Protein AF-A0A016TB30-F1 (afdb_monomer)

InterPro domains:
  IPR035940 CAP superfamily [G3DSA:3.40.33.10] (1-67)
  IPR035940 CAP superfamily [G3DSA:3.40.33.10] (73-128)
  IPR035940 CAP superfamily [SSF55797] (54-127)

Sequence (159 aa):
MVNAKVTGFACTYNKCASAGRIVCLYDQKLDTANNKQLYVSGTTDADKCGGCTPLQCEHYLCQPDYKLSTKTYPESLCTTQDKDEMTYDMQIATQNMVNYYRRLVASGWAKDKSDYAPAATKMAPVVMRKVSHRRPDYKGPALFSRHMTVTLSERNRKQ

Secondary structure (DSSP, 8-state):
---TT---EEEEEE--SSS-EEEEEESS----STT--SS---SSHHHHHHT-TTSEEETTEEEPPP---GGGSPPPS--SS---S--HHHHHHHHHHHHHHHHHHHTT-SB-SSSBPPPPS--PPP-----------------S---------------

Solvent-accessible surface area (backbone atoms only — not comparable to full-atom values): 10783 Å² total; per-residue (Å²): 143,69,49,67,82,49,87,47,71,53,71,52,71,45,66,80,63,102,56,72,47,75,52,73,50,59,72,48,82,82,64,79,68,83,82,52,78,47,59,87,89,50,93,47,74,64,51,48,39,63,81,23,78,93,39,54,58,56,96,68,38,62,50,71,82,91,65,87,66,72,82,75,51,68,70,36,91,60,86,53,97,76,58,84,85,55,52,32,66,56,53,51,51,50,46,52,52,55,39,50,54,49,50,35,32,31,70,27,74,30,78,50,99,88,49,58,36,71,59,45,96,77,73,80,77,74,71,98,68,93,72,80,89,76,70,79,83,79,88,68,82,94,68,98,70,92,77,85,80,80,86,73,80,77,85,83,81,77,128

Radius of gyration: 26.12 Å; Cα contacts (8 Å, |Δi|>4): 135; chains: 1; bounding box: 65×56×66 Å

Organism: NCBI:txid53326

pLDDT: mean 73.05, std 19.97, range [26.47, 94.5]

Mean predicted aligned error: 16.14 Å

Structure (mmCIF, N/CA/C/O backbone):
data_AF-A0A016TB30-F1
#
_entry.id   AF-A0A016TB30-F1
#
loop_
_atom_site.group_PDB
_atom_site.id
_atom_site.type_symbol
_atom_site.label_atom_id
_atom_site.label_alt_id
_atom_site.label_comp_id
_atom_site.label_asym_id
_atom_site.label_entity_id
_atom_site.label_seq_id
_atom_site.pdbx_PDB_ins_code
_atom_site.Cartn_x
_atom_site.Cartn_y
_atom_site.Cartn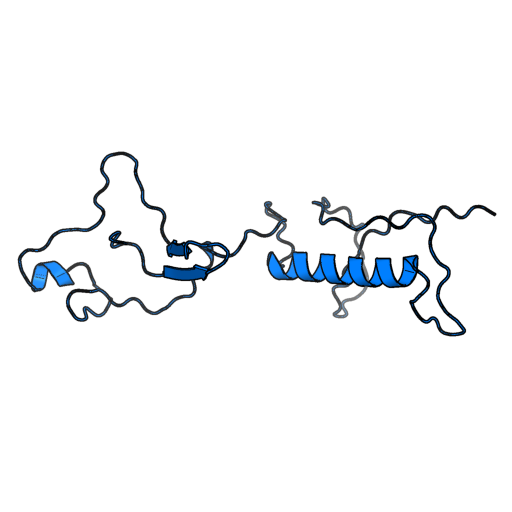_z
_atom_site.occupancy
_atom_site.B_iso_or_equiv
_atom_site.auth_seq_id
_atom_site.auth_comp_id
_atom_site.auth_asym_id
_atom_site.auth_atom_id
_atom_site.pdbx_PDB_model_num
ATOM 1 N N . MET A 1 1 ? -9.215 -6.948 13.280 1.00 68.38 1 MET A N 1
ATOM 2 C CA . MET A 1 1 ? -10.674 -6.745 13.148 1.00 68.38 1 MET A CA 1
ATOM 3 C C . MET A 1 1 ? -11.346 -6.170 14.397 1.00 68.38 1 MET A C 1
ATOM 5 O O . MET A 1 1 ? -12.315 -5.461 14.211 1.00 68.38 1 MET A O 1
ATOM 9 N N . VAL A 1 2 ? -10.858 -6.404 15.627 1.00 81.56 2 VAL A N 1
ATOM 10 C CA . VAL A 1 2 ? -11.557 -5.998 16.880 1.00 81.56 2 VAL A CA 1
ATOM 11 C C . VAL A 1 2 ? -10.756 -5.062 17.807 1.00 81.56 2 VAL A C 1
ATOM 13 O O . VAL A 1 2 ? -11.088 -4.897 18.973 1.00 81.56 2 VAL A O 1
ATOM 16 N N . ASN A 1 3 ? -9.659 -4.476 17.326 1.00 86.31 3 ASN A N 1
ATOM 17 C CA . ASN A 1 3 ? -8.866 -3.541 18.126 1.00 86.31 3 ASN A CA 1
ATOM 18 C C . ASN A 1 3 ? -9.525 -2.155 18.083 1.00 86.31 3 ASN A C 1
ATOM 20 O O . ASN A 1 3 ? -9.513 -1.529 17.027 1.00 86.31 3 ASN A O 1
ATOM 24 N N . ALA A 1 4 ? -10.051 -1.673 19.211 1.00 84.06 4 ALA A N 1
ATOM 25 C CA . ALA A 1 4 ? -10.781 -0.404 19.307 1.00 84.06 4 ALA A CA 1
ATOM 26 C C . ALA A 1 4 ? -9.935 0.830 18.954 1.00 84.06 4 ALA A C 1
ATOM 28 O O . ALA A 1 4 ? -10.478 1.895 18.688 1.00 84.06 4 ALA A O 1
ATOM 29 N N . LYS A 1 5 ? -8.60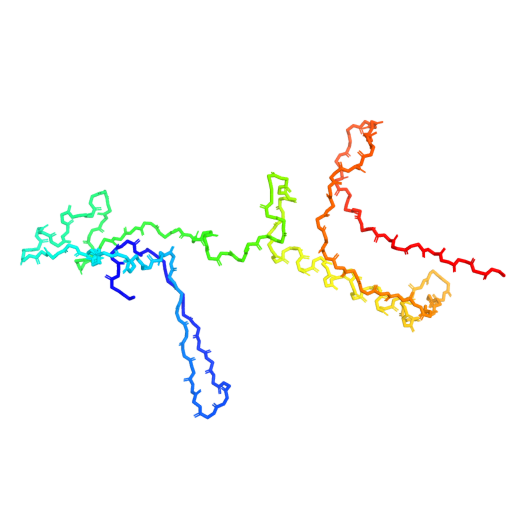3 0.704 18.936 1.00 84.44 5 LYS A N 1
ATOM 30 C CA . LYS A 1 5 ? -7.708 1.793 18.519 1.00 84.44 5 LYS A CA 1
ATOM 31 C C . LYS A 1 5 ? -7.627 1.972 17.002 1.00 84.44 5 LYS A C 1
ATOM 33 O O . LYS A 1 5 ? -7.091 2.982 16.557 1.00 84.44 5 LYS A O 1
ATOM 38 N N . VAL A 1 6 ? -8.065 0.982 16.223 1.00 86.00 6 VAL A N 1
ATOM 39 C CA . VAL A 1 6 ? -8.049 1.035 14.756 1.00 86.00 6 VAL A CA 1
ATOM 40 C C . VAL A 1 6 ? -9.079 2.046 14.281 1.00 86.00 6 VAL A C 1
ATOM 42 O O . VAL A 1 6 ? -10.256 1.919 14.602 1.00 86.00 6 VAL A O 1
ATOM 45 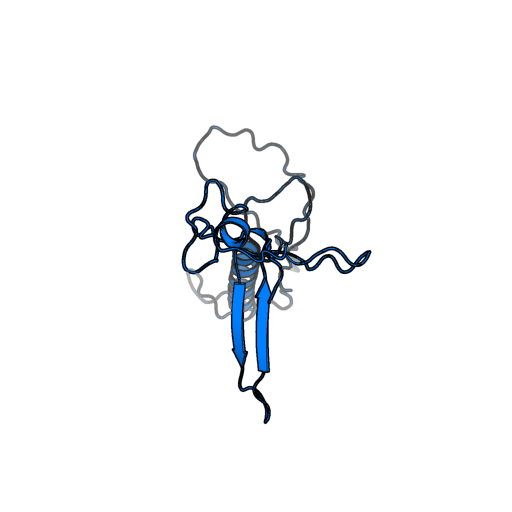N N . THR A 1 7 ? -8.643 3.001 13.467 1.00 85.44 7 THR A N 1
ATOM 46 C CA . THR A 1 7 ? -9.529 3.993 12.837 1.00 85.44 7 THR A CA 1
ATOM 47 C C . THR A 1 7 ? -9.498 3.917 11.313 1.00 85.44 7 THR A C 1
ATOM 49 O O . THR A 1 7 ? -10.328 4.534 10.652 1.00 85.44 7 THR A O 1
ATOM 52 N N . GLY A 1 8 ? -8.583 3.128 10.738 1.00 82.00 8 GLY A N 1
ATOM 53 C CA . GLY A 1 8 ? -8.479 2.918 9.299 1.00 82.00 8 GLY A CA 1
ATOM 54 C C . GLY A 1 8 ? -8.176 1.467 8.941 1.00 82.00 8 GLY A C 1
ATOM 55 O O . GLY A 1 8 ? -7.328 0.811 9.551 1.00 82.00 8 GLY A O 1
ATOM 56 N N . PHE A 1 9 ? -8.847 0.966 7.907 1.00 85.94 9 PHE A N 1
ATOM 57 C CA . PHE A 1 9 ? -8.556 -0.335 7.319 1.00 85.94 9 PHE A CA 1
ATOM 58 C C . PHE A 1 9 ? -8.739 -0.301 5.803 1.00 85.94 9 PHE A C 1
ATOM 60 O O . PHE A 1 9 ? -9.537 0.471 5.277 1.00 85.94 9 PHE A O 1
ATOM 67 N N . ALA A 1 10 ? -7.997 -1.150 5.101 1.00 84.94 10 ALA A N 1
ATOM 68 C CA . ALA A 1 10 ? -8.132 -1.335 3.664 1.00 84.94 10 ALA A CA 1
ATOM 69 C C . ALA A 1 10 ? -8.014 -2.819 3.339 1.00 84.94 10 ALA A C 1
ATOM 71 O O . ALA A 1 10 ? -7.133 -3.499 3.865 1.00 84.94 10 ALA A O 1
ATOM 72 N N . CYS A 1 11 ? -8.887 -3.319 2.469 1.00 87.44 11 CYS A N 1
ATOM 73 C CA . CYS A 1 11 ? -8.870 -4.707 2.032 1.00 87.44 11 CYS A CA 1
ATOM 74 C C . CYS A 1 11 ? -8.718 -4.779 0.517 1.00 87.44 11 CYS A C 1
ATOM 76 O O . CYS A 1 11 ? -9.303 -3.992 -0.221 1.00 87.44 11 CYS A O 1
ATOM 78 N N . THR A 1 12 ? -7.958 -5.761 0.057 1.00 88.25 12 THR A N 1
ATOM 79 C CA . THR A 1 12 ? -7.858 -6.126 -1.352 1.00 88.25 12 THR A CA 1
ATOM 80 C C . THR A 1 12 ? -8.124 -7.612 -1.497 1.00 88.25 12 THR A C 1
ATOM 82 O O . THR A 1 12 ? -7.857 -8.397 -0.584 1.00 88.25 12 THR A O 1
ATOM 85 N N . TYR A 1 13 ? -8.672 -8.007 -2.638 1.00 88.19 13 TYR A N 1
ATOM 86 C CA . TYR A 1 13 ? -8.897 -9.403 -2.963 1.00 88.19 13 TYR A CA 1
ATOM 87 C C . TYR A 1 13 ? -8.244 -9.729 -4.297 1.00 88.19 13 TYR A C 1
ATOM 89 O O . TYR A 1 13 ? -8.161 -8.898 -5.199 1.00 88.19 13 TYR A O 1
ATOM 97 N N . ASN A 1 14 ? -7.779 -10.962 -4.425 1.00 83.12 14 ASN A N 1
ATOM 98 C CA . ASN A 1 14 ? -7.213 -11.469 -5.655 1.00 83.12 14 ASN A CA 1
ATOM 99 C C . ASN A 1 14 ? -7.755 -12.877 -5.929 1.00 83.12 14 ASN A C 1
ATOM 101 O O . ASN A 1 14 ? -7.830 -13.704 -5.023 1.00 83.12 14 ASN A O 1
ATOM 105 N N . LYS A 1 15 ? -8.123 -13.145 -7.185 1.00 83.44 15 LYS A N 1
ATOM 106 C CA . LYS A 1 15 ? -8.526 -14.466 -7.691 1.00 83.44 15 LYS A CA 1
ATOM 107 C C . LYS A 1 15 ? -7.391 -15.213 -8.413 1.00 83.44 15 LYS A C 1
ATOM 109 O O . LYS A 1 15 ? -7.651 -16.193 -9.096 1.00 83.44 15 LYS A O 1
ATOM 114 N N . CYS A 1 16 ? -6.144 -14.754 -8.324 1.00 65.62 16 CYS A N 1
ATOM 115 C CA . CYS A 1 16 ? -4.997 -15.462 -8.884 1.00 65.62 16 CYS A CA 1
ATOM 116 C C . CYS A 1 16 ? -4.858 -16.826 -8.182 1.00 65.62 16 CYS A C 1
ATOM 118 O O . CYS A 1 16 ? -4.570 -16.866 -6.987 1.00 65.62 16 CYS A O 1
ATOM 120 N N . ALA A 1 17 ? -5.012 -17.906 -8.961 1.00 65.06 17 ALA A N 1
ATOM 121 C CA . ALA A 1 17 ? -5.116 -19.325 -8.576 1.00 65.06 17 ALA A CA 1
ATOM 122 C C . ALA A 1 17 ? -6.529 -19.808 -8.175 1.00 65.06 17 ALA A C 1
ATOM 124 O O . ALA A 1 17 ? -7.469 -19.034 -8.035 1.00 65.06 17 ALA A O 1
ATOM 125 N N . SER A 1 18 ? -6.683 -21.126 -8.013 1.00 70.81 18 SER A N 1
ATOM 126 C CA . SER A 1 18 ? -7.949 -21.824 -7.726 1.00 70.81 18 SER A CA 1
ATOM 127 C C . SER A 1 18 ? -8.605 -21.462 -6.383 1.00 70.81 18 SER A C 1
ATOM 129 O O . SER A 1 18 ? -9.730 -21.882 -6.126 1.00 70.81 18 SER A O 1
ATOM 131 N N . ALA A 1 19 ? -7.945 -20.658 -5.545 1.00 75.44 19 ALA A N 1
ATOM 132 C CA . ALA A 1 19 ? -8.494 -20.124 -4.305 1.00 75.44 19 ALA A CA 1
ATOM 133 C C . ALA A 1 19 ? -8.317 -18.600 -4.263 1.00 75.44 19 ALA A C 1
ATOM 135 O O . ALA A 1 19 ? -7.195 -18.090 -4.314 1.00 75.44 19 ALA A O 1
ATOM 136 N N . GLY A 1 20 ? -9.430 -17.873 -4.145 1.00 79.25 20 GLY A N 1
ATOM 137 C CA . GLY A 1 20 ? -9.408 -16.431 -3.923 1.00 79.25 20 GLY A CA 1
ATOM 138 C C . GLY A 1 20 ? -8.783 -16.090 -2.570 1.00 79.25 20 GLY A C 1
ATOM 139 O O . GLY A 1 20 ? -9.055 -16.746 -1.567 1.00 79.25 20 GLY A O 1
ATOM 140 N N . ARG A 1 21 ? -7.944 -15.055 -2.536 1.00 84.94 21 ARG A N 1
ATOM 141 C CA . ARG A 1 21 ? -7.324 -14.527 -1.315 1.00 84.94 21 ARG A CA 1
ATOM 142 C C . ARG A 1 21 ? -7.861 -13.136 -1.039 1.00 84.94 21 ARG A C 1
ATOM 144 O O . ARG A 1 21 ? -7.920 -12.317 -1.951 1.00 84.94 21 ARG A O 1
ATOM 151 N N . ILE A 1 22 ? -8.196 -12.862 0.216 1.00 89.50 22 ILE A N 1
ATOM 152 C CA . ILE A 1 22 ? -8.489 -11.517 0.709 1.00 89.50 22 ILE A CA 1
ATOM 153 C C . ILE A 1 22 ? -7.419 -11.129 1.729 1.00 89.50 22 ILE A C 1
ATOM 155 O O . ILE A 1 22 ? -7.048 -11.934 2.582 1.00 89.50 22 ILE A O 1
ATOM 159 N N . VAL A 1 23 ? -6.889 -9.916 1.614 1.00 87.81 23 VAL A N 1
ATOM 160 C CA . VAL A 1 23 ? -5.886 -9.361 2.527 1.00 87.81 23 VAL A CA 1
ATOM 161 C C . VAL A 1 23 ? -6.393 -8.016 3.017 1.00 87.81 23 VAL A C 1
ATOM 163 O O . VAL A 1 23 ? -6.708 -7.151 2.206 1.00 87.81 23 VAL A O 1
ATOM 166 N N . CYS A 1 24 ? -6.449 -7.844 4.336 1.00 87.88 24 CYS A N 1
ATOM 167 C CA . CYS A 1 24 ? -6.816 -6.589 4.980 1.00 87.88 24 CYS A CA 1
ATOM 168 C C . CYS A 1 24 ? -5.647 -6.052 5.807 1.00 87.88 24 CYS A C 1
ATOM 170 O O . CYS A 1 24 ? -5.003 -6.798 6.545 1.00 87.88 24 CYS A O 1
ATOM 172 N N . LEU A 1 25 ? -5.406 -4.751 5.695 1.00 86.88 25 LEU A N 1
ATOM 173 C CA . LEU A 1 25 ? -4.423 -3.998 6.460 1.00 86.88 25 LEU A CA 1
ATOM 174 C C . LEU A 1 25 ? -5.146 -3.042 7.408 1.00 86.88 25 LEU A C 1
ATOM 176 O O . LEU A 1 25 ? -6.232 -2.551 7.097 1.00 86.88 25 LEU A O 1
ATOM 180 N N . TYR A 1 26 ? -4.524 -2.783 8.555 1.00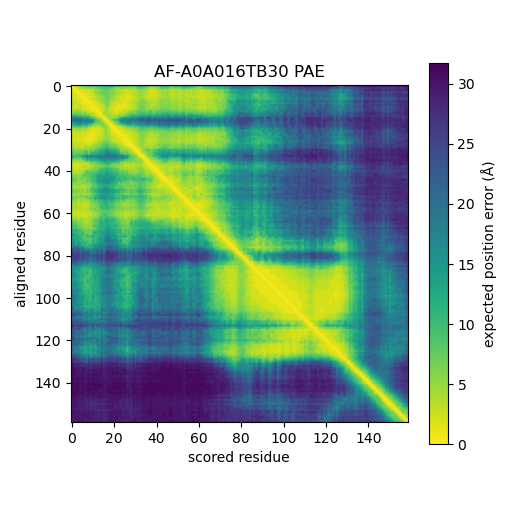 85.75 26 TYR A N 1
ATOM 181 C CA . TYR A 1 26 ? -5.041 -1.920 9.614 1.00 85.75 26 TYR A CA 1
ATOM 182 C C . TYR A 1 26 ? -3.983 -0.888 9.991 1.00 85.75 26 TYR A C 1
ATOM 184 O O . TYR A 1 26 ? -2.792 -1.198 10.005 1.00 85.75 26 TYR A O 1
ATOM 192 N N . ASP A 1 27 ? -4.416 0.322 10.333 1.00 83.62 27 ASP A N 1
ATOM 193 C CA . ASP A 1 27 ? -3.530 1.437 10.680 1.00 83.62 27 ASP A CA 1
ATOM 194 C C . ASP A 1 27 ? -2.870 1.302 12.067 1.00 83.62 27 ASP A C 1
ATOM 196 O O . ASP A 1 27 ? -1.940 2.044 12.400 1.00 83.62 27 ASP A O 1
ATOM 200 N N . GLN A 1 28 ? -3.336 0.341 12.8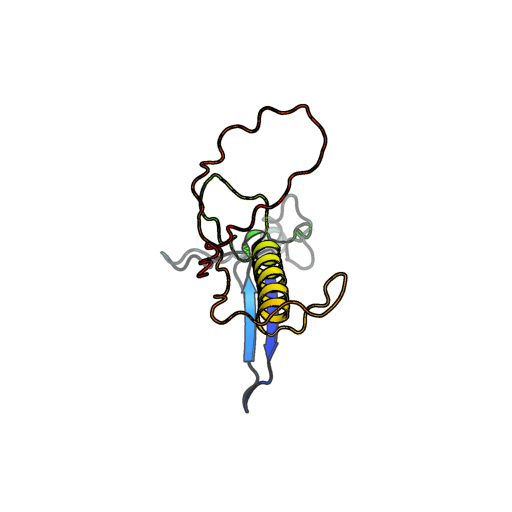68 1.00 84.81 28 GLN A N 1
ATOM 201 C CA . GLN A 1 28 ? -2.765 -0.008 14.162 1.00 84.81 28 GLN A CA 1
ATOM 202 C C . GLN A 1 28 ? -2.297 -1.457 14.186 1.00 84.81 28 GLN A C 1
ATOM 204 O O . GLN A 1 28 ? -3.011 -2.385 13.796 1.00 84.81 28 GLN A O 1
ATOM 209 N N . LYS A 1 29 ? -1.107 -1.660 14.748 1.00 81.12 29 LYS A N 1
ATOM 210 C CA . LYS A 1 29 ? -0.608 -2.993 15.063 1.00 81.12 29 LYS A CA 1
ATOM 211 C C . LYS A 1 29 ? -1.380 -3.553 16.258 1.00 81.12 29 LYS A C 1
ATOM 213 O O . LYS A 1 29 ? -1.639 -2.845 17.231 1.00 81.12 29 LYS A O 1
ATOM 218 N N . LEU A 1 30 ? -1.720 -4.836 16.194 1.00 80.56 30 LEU A N 1
ATOM 219 C CA . LEU A 1 30 ? -2.134 -5.578 17.378 1.00 80.56 30 LEU A CA 1
ATOM 220 C C . LEU A 1 30 ? -0.931 -5.715 18.310 1.00 80.56 30 LEU A C 1
ATOM 222 O O . LEU A 1 30 ? 0.098 -6.273 17.927 1.00 80.56 30 LEU A O 1
ATOM 226 N N . ASP A 1 31 ? -1.061 -5.188 19.521 1.00 74.69 31 ASP A N 1
ATOM 227 C CA . ASP A 1 31 ? -0.084 -5.438 20.568 1.00 74.69 31 ASP A CA 1
ATOM 228 C C . ASP A 1 31 ? -0.377 -6.813 21.171 1.00 74.69 31 ASP A C 1
ATOM 230 O O . ASP A 1 31 ? -1.270 -6.975 21.999 1.00 74.69 31 ASP A O 1
ATOM 234 N N . THR A 1 32 ? 0.324 -7.826 20.668 1.00 73.62 32 THR A N 1
ATOM 235 C CA . THR A 1 32 ? 0.183 -9.214 21.120 1.00 73.62 32 THR A CA 1
ATOM 236 C C . THR A 1 32 ? 1.012 -9.507 22.368 1.00 73.62 32 THR A C 1
ATOM 238 O O . THR A 1 32 ? 0.962 -10.625 22.875 1.00 73.62 32 THR A O 1
ATOM 241 N N . ALA A 1 33 ? 1.790 -8.542 22.871 1.00 70.94 33 ALA A N 1
ATOM 242 C CA . ALA A 1 33 ? 2.524 -8.715 24.112 1.00 70.94 33 ALA A CA 1
ATOM 243 C C . ALA A 1 33 ? 1.580 -8.502 25.310 1.00 70.94 33 ALA A C 1
ATOM 245 O O . ALA A 1 33 ? 0.885 -7.492 25.401 1.00 70.94 33 ALA A O 1
ATOM 246 N N . ASN A 1 34 ? 1.593 -9.445 26.257 1.00 66.31 34 ASN A N 1
ATOM 247 C CA . ASN A 1 34 ? 0.964 -9.335 27.581 1.00 66.31 34 ASN A CA 1
ATOM 248 C C . ASN A 1 34 ? -0.571 -9.206 27.614 1.00 66.31 34 ASN A C 1
ATOM 250 O O . ASN A 1 34 ? -1.082 -8.405 28.392 1.00 66.31 34 ASN A O 1
ATOM 254 N N . ASN A 1 35 ? -1.315 -9.987 26.815 1.00 70.00 35 ASN A N 1
ATOM 255 C CA . ASN A 1 35 ? -2.791 -10.028 26.869 1.00 70.00 35 ASN A CA 1
ATOM 256 C C . ASN A 1 35 ? -3.436 -8.632 26.872 1.00 70.00 35 ASN A C 1
ATOM 258 O O . ASN A 1 35 ? -4.421 -8.389 27.574 1.00 70.00 35 ASN A O 1
ATOM 262 N N . LYS A 1 36 ? -2.852 -7.680 26.132 1.00 77.94 36 LYS A N 1
ATOM 263 C CA . LYS A 1 36 ? -3.376 -6.321 26.131 1.00 77.94 36 LYS A CA 1
ATOM 264 C C . LYS A 1 36 ? -4.797 -6.311 25.597 1.00 77.94 36 LYS A C 1
ATOM 266 O O . LYS A 1 36 ? -5.115 -6.886 24.557 1.00 77.94 36 LYS A O 1
ATOM 271 N N . GLN A 1 37 ? -5.639 -5.617 26.345 1.00 82.00 37 GLN A N 1
ATOM 272 C CA . GLN A 1 37 ? -7.051 -5.478 26.066 1.00 82.00 37 GLN A CA 1
ATOM 273 C C . GLN A 1 37 ? -7.273 -4.820 24.696 1.00 82.00 37 GLN A C 1
ATOM 275 O O . GLN A 1 37 ? -6.765 -3.731 24.425 1.00 82.00 37 GLN A O 1
ATOM 280 N N . LEU A 1 38 ? -8.033 -5.499 23.830 1.00 85.81 38 LEU A N 1
ATOM 281 C CA . LEU A 1 38 ? -8.339 -5.034 22.471 1.00 85.81 38 LEU A CA 1
ATOM 282 C C . LEU A 1 38 ? -9.398 -3.927 22.466 1.00 85.81 38 LEU A C 1
ATOM 284 O O . LEU A 1 38 ? -9.360 -3.042 21.614 1.00 85.81 38 LEU A O 1
ATOM 288 N N . TYR A 1 39 ? -10.329 -3.985 23.416 1.00 83.69 39 TYR A N 1
ATOM 289 C CA . TYR A 1 39 ? -11.401 -3.019 23.625 1.00 83.69 39 TYR A CA 1
ATOM 290 C C . TYR A 1 39 ? -11.910 -3.114 25.068 1.00 83.69 39 TYR A C 1
ATOM 292 O O . TYR A 1 39 ? -11.774 -4.153 25.721 1.00 83.69 39 TYR A O 1
ATOM 300 N N . VAL A 1 40 ? -12.508 -2.034 25.565 1.00 83.94 40 VAL A N 1
ATOM 301 C CA . VAL A 1 40 ? -13.187 -2.022 26.866 1.00 83.94 40 VAL A CA 1
ATOM 302 C C . VAL A 1 40 ? -14.616 -2.515 26.680 1.00 83.94 40 VAL A C 1
ATOM 304 O O . VAL A 1 40 ? -15.316 -2.055 25.783 1.00 83.94 40 VAL A O 1
ATOM 307 N N . SER A 1 41 ? -15.035 -3.492 27.484 1.00 82.69 41 SER A N 1
ATOM 308 C CA . SER A 1 41 ? -16.413 -3.984 27.479 1.00 82.69 41 SER A CA 1
ATOM 309 C C . SER A 1 41 ? -17.314 -3.045 28.276 1.00 82.69 41 SER A C 1
ATOM 311 O O . SER A 1 41 ? -16.961 -2.679 29.395 1.00 82.69 41 SER A O 1
ATOM 313 N N . GLY A 1 42 ? -18.488 -2.729 27.734 1.00 83.31 42 GLY A N 1
ATOM 314 C CA . GLY A 1 42 ? -19.552 -2.000 28.424 1.00 83.31 42 GLY A CA 1
ATOM 315 C C . GLY A 1 42 ? -20.844 -2.812 28.429 1.00 83.31 42 GLY A C 1
ATOM 316 O O . GLY A 1 42 ? -21.129 -3.513 27.456 1.00 83.31 42 GLY A O 1
ATOM 317 N N . THR A 1 43 ? -21.613 -2.748 29.517 1.00 83.44 43 THR A N 1
ATOM 318 C CA . THR A 1 43 ? -22.901 -3.456 29.639 1.00 83.44 43 THR A CA 1
ATOM 319 C C . THR A 1 43 ? -24.085 -2.539 29.362 1.00 83.44 43 THR A C 1
ATOM 321 O O . THR A 1 43 ? -25.110 -3.009 28.871 1.00 83.44 43 THR A O 1
ATOM 324 N N . THR A 1 44 ? -23.938 -1.236 29.607 1.00 85.69 44 THR A N 1
ATOM 325 C CA . THR A 1 44 ? -24.951 -0.225 29.295 1.00 85.69 44 THR A CA 1
ATOM 326 C C . THR A 1 44 ? -24.613 0.545 28.021 1.00 85.69 44 THR A C 1
ATOM 328 O O . THR A 1 44 ? -23.475 0.558 27.550 1.00 85.69 44 THR A O 1
ATOM 331 N N . ASP A 1 45 ? -25.610 1.218 27.450 1.00 76.94 45 ASP A N 1
ATOM 332 C CA . ASP A 1 45 ? -25.410 2.069 26.273 1.00 76.94 45 ASP A CA 1
ATOM 333 C C . ASP A 1 45 ? -24.531 3.290 26.585 1.00 76.94 45 ASP A C 1
ATOM 335 O O . ASP A 1 45 ? -23.737 3.711 25.742 1.00 76.94 45 ASP A O 1
ATOM 339 N N . ALA A 1 46 ? -24.583 3.781 27.828 1.00 79.62 46 ALA A N 1
ATOM 340 C CA . ALA A 1 46 ? -23.664 4.800 28.321 1.00 79.62 46 ALA A CA 1
ATOM 341 C C . ALA A 1 46 ? -22.212 4.289 28.354 1.00 79.62 46 ALA A C 1
ATOM 343 O O . ALA A 1 46 ? -21.311 5.007 27.928 1.00 79.62 46 ALA A O 1
ATOM 344 N N . ASP A 1 47 ? -21.977 3.041 28.772 1.00 82.81 47 ASP A N 1
ATOM 345 C CA . ASP A 1 47 ? -20.623 2.466 28.823 1.00 82.81 47 ASP A CA 1
ATOM 346 C C . ASP A 1 47 ? -20.025 2.273 27.426 1.00 82.81 47 ASP A C 1
ATOM 348 O O . ASP A 1 47 ? -18.838 2.523 27.212 1.00 82.81 47 ASP A O 1
ATOM 352 N N . LYS A 1 48 ? -20.847 1.845 26.458 1.00 82.31 48 LYS A N 1
ATOM 353 C CA . LYS A 1 48 ? -20.411 1.600 25.073 1.00 82.31 48 LYS A CA 1
ATOM 354 C C . LYS A 1 48 ? -19.941 2.882 24.379 1.00 82.31 48 LYS A C 1
ATOM 356 O O . LYS A 1 48 ? -18.990 2.835 23.606 1.00 82.31 48 LYS A O 1
ATOM 361 N N . CYS A 1 49 ? -20.584 4.015 24.666 1.00 85.06 49 CYS A N 1
ATOM 362 C CA . CYS A 1 49 ? -20.252 5.313 24.074 1.00 85.06 49 CYS A CA 1
ATOM 363 C C . CYS A 1 49 ? -19.376 6.206 24.966 1.00 85.06 49 CYS A C 1
ATOM 365 O O . CYS A 1 49 ? -18.821 7.193 24.484 1.00 85.06 49 CYS A O 1
ATOM 367 N N . GLY A 1 50 ? -19.214 5.875 26.251 1.00 83.31 50 GLY A N 1
ATOM 368 C CA . GLY A 1 50 ? -18.487 6.705 27.217 1.00 83.31 50 GLY A CA 1
ATOM 369 C C . GLY A 1 50 ? -17.015 6.930 26.857 1.00 83.31 50 GLY A C 1
ATOM 370 O O . GLY A 1 50 ? -16.434 7.946 27.230 1.00 83.31 50 GLY A O 1
ATOM 371 N N . GLY A 1 51 ? -16.423 6.019 26.079 1.00 79.88 51 GLY A N 1
ATOM 372 C CA . GLY A 1 51 ? -15.055 6.139 25.570 1.00 79.88 51 GLY A CA 1
ATOM 373 C C . GLY A 1 51 ? -14.894 7.014 24.321 1.00 79.88 51 GLY A C 1
ATOM 374 O O . GLY A 1 51 ? -13.766 7.183 23.865 1.00 79.88 51 GLY A O 1
ATOM 375 N N . CYS A 1 52 ? -15.978 7.546 23.746 1.00 85.56 52 CYS A N 1
ATOM 376 C CA . CYS A 1 52 ? -15.914 8.234 22.459 1.00 85.56 52 CYS A CA 1
ATOM 377 C C . CYS A 1 52 ? -15.536 9.712 22.553 1.00 85.56 52 CYS A C 1
ATOM 379 O O . CYS A 1 52 ? -15.076 10.246 21.557 1.00 85.56 52 CYS A O 1
ATOM 381 N N . THR A 1 53 ? -15.667 10.383 23.697 1.00 82.94 53 THR A N 1
ATOM 382 C CA . THR A 1 53 ? -15.463 11.840 23.813 1.00 82.94 53 THR A CA 1
ATOM 383 C C . THR A 1 53 ? -14.081 12.280 23.293 1.00 82.94 53 THR A C 1
ATOM 385 O O . THR A 1 53 ? -13.070 11.801 23.813 1.00 82.94 53 THR A O 1
ATOM 388 N N . PRO A 1 54 ? -13.983 13.194 22.297 1.00 85.25 54 PRO A N 1
ATOM 389 C CA . PRO A 1 54 ? -15.014 14.114 21.775 1.00 85.25 54 PRO A CA 1
ATOM 390 C C . PRO A 1 54 ? -15.775 13.650 20.509 1.00 85.25 54 PRO A C 1
ATOM 392 O O . PRO A 1 54 ? -16.480 14.442 19.891 1.00 85.25 54 PRO A O 1
ATOM 395 N N . LEU A 1 55 ? -15.597 12.409 20.075 1.00 87.31 55 LEU A N 1
ATOM 396 C CA . LEU A 1 55 ? -16.189 11.834 18.868 1.00 87.31 55 LEU A CA 1
ATOM 397 C C . LEU A 1 55 ? -17.679 11.520 19.036 1.00 87.31 55 LEU A C 1
ATOM 399 O O . LEU A 1 55 ? -18.145 11.177 20.125 1.00 87.31 55 LEU A O 1
ATOM 403 N N . GLN A 1 56 ? -18.404 11.565 17.918 1.00 90.00 56 GLN A N 1
ATOM 404 C CA . GLN A 1 56 ? -19.785 11.091 17.847 1.00 90.00 56 GLN A CA 1
ATOM 405 C C . GLN A 1 56 ? -19.826 9.574 18.050 1.00 90.00 56 GLN A C 1
ATOM 407 O O . GLN A 1 56 ? -18.978 8.850 17.523 1.00 90.00 56 GLN A O 1
ATOM 412 N N . CYS A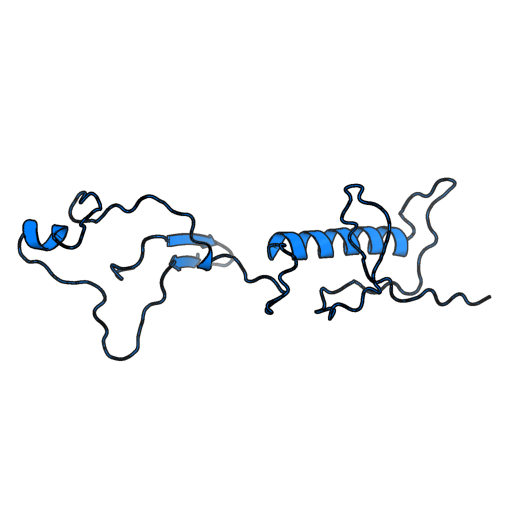 1 57 ? -20.806 9.093 18.813 1.00 88.81 57 CYS A N 1
ATOM 413 C CA . CYS A 1 57 ? -21.040 7.665 18.990 1.00 88.81 57 CYS A CA 1
ATOM 414 C C . CYS A 1 57 ? -22.243 7.243 18.150 1.00 88.81 57 CYS A C 1
ATOM 416 O O . CYS A 1 57 ? -23.382 7.517 18.518 1.00 88.81 57 CYS A O 1
ATOM 418 N N . GLU A 1 58 ? -21.985 6.558 17.041 1.00 89.06 58 GLU A N 1
ATOM 419 C CA . GLU A 1 58 ? -23.019 6.081 16.124 1.00 89.06 58 GLU A CA 1
ATOM 420 C C . GLU A 1 58 ? -23.127 4.568 16.229 1.00 89.06 58 GLU A C 1
ATOM 422 O O . GLU A 1 58 ? -22.144 3.859 16.017 1.00 89.06 58 GLU A O 1
ATOM 427 N N . HIS A 1 59 ? -24.313 4.059 16.570 1.00 88.44 59 HIS A N 1
ATOM 428 C CA . HIS A 1 59 ? -24.557 2.620 16.728 1.00 88.44 59 HIS A CA 1
ATOM 429 C C . HIS A 1 59 ? -23.499 1.907 17.595 1.00 88.44 59 HIS A C 1
ATOM 431 O O . HIS A 1 59 ? -23.030 0.820 17.255 1.00 88.44 59 HIS A O 1
ATOM 437 N N . TYR A 1 60 ? -23.125 2.526 18.722 1.00 86.50 60 TYR A N 1
ATOM 438 C CA . TYR A 1 60 ? -22.112 2.017 19.659 1.00 86.50 60 TYR A CA 1
ATOM 439 C C . TYR A 1 60 ? -20.675 1.982 19.104 1.00 86.50 60 TYR A C 1
ATOM 441 O O . TYR A 1 60 ? -19.816 1.295 19.656 1.00 86.50 60 TYR A O 1
ATOM 449 N N . LEU A 1 61 ? -20.398 2.726 18.028 1.00 87.00 61 LEU A N 1
ATOM 450 C CA . LEU A 1 61 ? -19.070 2.909 17.449 1.00 87.00 61 LEU A CA 1
ATOM 451 C C . LEU A 1 61 ? -18.688 4.389 17.469 1.00 87.00 61 LEU A C 1
ATOM 453 O O . LEU A 1 61 ? -19.418 5.241 16.963 1.00 87.00 61 LEU A O 1
ATOM 457 N N . CYS A 1 62 ? -17.509 4.694 18.008 1.00 89.12 62 CYS A N 1
ATOM 458 C CA . CYS A 1 62 ? -16.960 6.042 17.929 1.00 89.12 62 CYS A CA 1
ATOM 459 C C . CYS A 1 62 ? -16.593 6.363 16.474 1.00 89.12 62 CYS A C 1
ATOM 461 O O . CYS A 1 62 ? -15.867 5.594 15.843 1.00 89.12 62 CYS A O 1
ATOM 463 N N . GLN A 1 63 ? -17.065 7.497 15.959 1.00 88.00 63 GLN A N 1
ATOM 464 C CA . GLN A 1 63 ? -16.815 7.970 14.598 1.00 88.00 63 GLN A CA 1
ATOM 465 C C . GLN A 1 63 ? -15.703 9.025 14.607 1.00 88.00 63 GLN A C 1
ATOM 467 O O . GLN A 1 63 ? -15.968 10.199 14.880 1.00 88.00 63 GLN A O 1
ATOM 472 N N . PRO A 1 64 ? -14.439 8.642 14.362 1.00 85.25 64 PRO A N 1
ATOM 473 C CA . PRO A 1 64 ? -13.384 9.613 14.134 1.00 85.25 64 PRO A CA 1
ATOM 474 C C . PRO A 1 64 ? -13.578 10.296 12.781 1.00 85.25 64 PRO A C 1
ATOM 476 O O . PRO A 1 64 ? -14.012 9.667 11.814 1.00 85.25 64 PRO A O 1
ATOM 479 N N . ASP A 1 65 ? -13.150 11.553 12.678 1.00 83.00 65 ASP A N 1
ATOM 480 C CA . ASP A 1 65 ? -12.951 12.162 11.367 1.00 83.00 65 ASP A CA 1
ATOM 481 C C . ASP A 1 65 ? -11.979 11.305 10.556 1.00 83.00 65 ASP A C 1
ATOM 483 O O . ASP A 1 65 ? -10.877 10.972 11.015 1.00 83.00 65 ASP A O 1
ATOM 487 N N . TYR A 1 66 ? -12.381 10.957 9.334 1.00 75.94 66 TYR A N 1
ATOM 488 C CA . TYR A 1 66 ? -11.536 10.175 8.449 1.00 75.94 66 TYR A CA 1
ATOM 489 C C . TYR A 1 66 ? -10.231 10.926 8.166 1.00 75.94 66 TYR A C 1
ATOM 491 O O . TYR A 1 66 ? -10.217 12.006 7.570 1.00 75.94 66 TYR A O 1
ATOM 499 N N . LYS A 1 67 ? -9.112 10.319 8.566 1.00 75.38 67 LYS A N 1
ATOM 500 C CA . LYS A 1 67 ? -7.766 10.775 8.223 1.00 75.38 67 LYS A CA 1
ATOM 501 C C . LYS A 1 67 ? -7.037 9.655 7.511 1.00 75.38 67 LYS A C 1
ATOM 503 O O . LYS A 1 67 ? -6.930 8.541 8.019 1.00 75.38 67 LYS A O 1
ATOM 508 N N . LEU A 1 68 ? -6.501 9.971 6.339 1.00 71.25 68 LEU A N 1
ATOM 509 C CA . LEU A 1 68 ? -5.694 9.033 5.575 1.00 71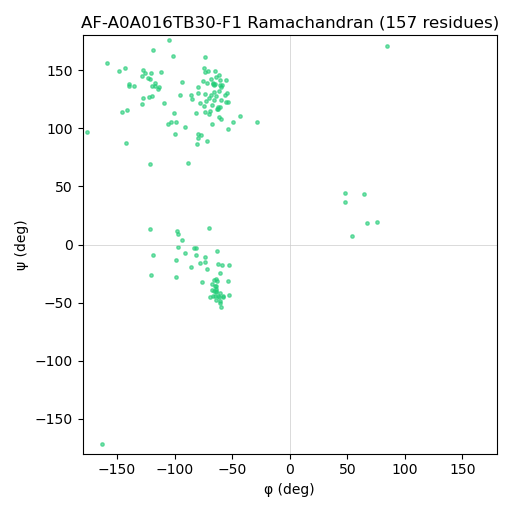.25 68 LEU A CA 1
ATOM 510 C C . LEU A 1 68 ? -4.438 8.678 6.385 1.00 71.25 68 LEU A C 1
ATOM 512 O O . LEU A 1 68 ? -3.622 9.546 6.702 1.00 71.25 68 LEU A O 1
ATOM 516 N N . SER A 1 69 ? -4.306 7.404 6.762 1.00 67.94 69 SER A N 1
ATOM 517 C CA . SER A 1 69 ? -3.185 6.945 7.583 1.00 67.94 69 SER A CA 1
ATOM 518 C C . SER A 1 69 ? -1.886 6.992 6.788 1.00 67.94 69 SER A C 1
ATOM 520 O O . SER A 1 69 ? -1.690 6.223 5.848 1.00 67.94 69 SER A O 1
ATOM 522 N N . THR A 1 70 ? -0.956 7.848 7.215 1.00 68.00 70 THR A N 1
ATOM 523 C CA . THR A 1 70 ? 0.383 7.922 6.618 1.00 68.00 70 THR A CA 1
ATOM 524 C C . THR A 1 70 ? 1.275 6.740 6.997 1.00 68.00 70 THR A C 1
ATOM 526 O O . THR A 1 70 ? 2.291 6.508 6.351 1.00 68.00 70 THR A O 1
ATOM 529 N N . LYS A 1 71 ? 0.890 5.968 8.024 1.00 62.91 71 LYS A N 1
ATOM 530 C CA . LYS A 1 71 ? 1.651 4.816 8.534 1.00 62.91 71 LYS A CA 1
ATOM 531 C C . LYS A 1 71 ? 1.633 3.610 7.600 1.00 62.91 71 LYS A C 1
ATOM 533 O O . LYS A 1 71 ? 2.483 2.739 7.730 1.00 62.91 71 LYS A O 1
ATOM 538 N N . THR A 1 72 ? 0.651 3.543 6.703 1.00 58.50 72 THR A N 1
ATOM 539 C CA . THR A 1 72 ? 0.533 2.449 5.725 1.00 58.50 72 THR A CA 1
ATOM 540 C C . THR A 1 72 ? 1.253 2.787 4.421 1.00 58.50 72 THR A C 1
ATOM 542 O O . THR A 1 72 ? 1.365 1.929 3.549 1.00 58.50 72 THR A O 1
ATOM 545 N N . TYR A 1 73 ? 1.747 4.022 4.264 1.00 67.38 73 TYR A N 1
ATOM 546 C CA . TYR A 1 73 ? 2.545 4.340 3.092 1.00 67.38 73 TYR A CA 1
ATOM 547 C C . TYR A 1 73 ? 3.845 3.546 3.119 1.00 67.38 73 TYR A C 1
ATOM 549 O O . TYR A 1 73 ? 4.476 3.451 4.177 1.00 67.38 73 TYR A O 1
ATOM 557 N N . PRO A 1 74 ? 4.262 2.992 1.970 1.00 68.06 74 PRO A N 1
ATOM 558 C CA . PRO A 1 74 ? 5.574 2.390 1.867 1.00 68.06 74 PRO A CA 1
ATOM 559 C C . PRO A 1 74 ? 6.626 3.416 2.289 1.00 68.06 74 PRO A C 1
ATOM 561 O O . PRO A 1 74 ? 6.601 4.577 1.863 1.00 68.06 74 PRO A O 1
ATOM 564 N N . GLU A 1 75 ? 7.519 2.993 3.183 1.00 68.75 75 GLU A N 1
ATOM 565 C CA . GLU A 1 75 ? 8.596 3.851 3.655 1.00 68.75 75 GLU A CA 1
ATOM 566 C C . GLU A 1 75 ? 9.445 4.295 2.465 1.00 68.75 75 GLU A C 1
ATOM 568 O O . GLU A 1 75 ? 9.767 3.501 1.579 1.00 68.75 75 GLU A O 1
ATOM 573 N N . SER A 1 76 ? 9.817 5.575 2.447 1.00 71.81 76 SER A N 1
ATOM 574 C CA . SER A 1 76 ? 10.797 6.062 1.481 1.00 71.81 76 SER A CA 1
ATOM 575 C C . SER A 1 76 ? 12.077 5.223 1.603 1.00 71.81 76 SER A C 1
ATOM 577 O O . SER A 1 76 ? 12.518 4.900 2.707 1.00 71.81 76 SER A O 1
ATOM 579 N N . LEU A 1 77 ? 12.719 4.923 0.474 1.00 70.69 77 LEU A N 1
ATOM 580 C CA . LEU A 1 77 ? 14.005 4.216 0.419 1.00 70.69 77 LEU A CA 1
ATOM 581 C C . LEU A 1 77 ? 15.117 4.970 1.182 1.00 70.69 77 LEU A C 1
ATOM 583 O O . LEU A 1 77 ? 16.148 4.395 1.547 1.00 70.69 77 LEU A O 1
ATOM 587 N N . CYS A 1 78 ? 14.903 6.259 1.450 1.00 70.38 78 CYS A N 1
ATOM 588 C CA . CYS A 1 78 ? 15.729 7.115 2.287 1.00 70.38 78 CYS A CA 1
ATOM 589 C C . CYS A 1 78 ? 15.222 7.057 3.744 1.00 70.38 78 CYS A C 1
ATOM 591 O O . CYS A 1 78 ? 14.223 7.681 4.100 1.00 70.38 78 CYS A O 1
ATOM 593 N N . THR A 1 79 ? 15.911 6.285 4.592 1.00 59.75 79 THR A N 1
ATOM 594 C CA . THR A 1 79 ? 15.500 5.986 5.983 1.00 59.75 79 THR A CA 1
ATOM 595 C C . THR A 1 79 ? 16.101 6.922 7.047 1.00 59.75 79 THR A C 1
ATOM 597 O O . THR A 1 79 ? 15.943 6.669 8.238 1.00 59.75 79 THR A O 1
ATOM 600 N N . THR A 1 80 ? 16.855 7.956 6.663 1.00 57.69 80 THR A N 1
ATOM 601 C CA . THR A 1 80 ? 17.606 8.842 7.583 1.00 57.69 80 THR A CA 1
ATOM 602 C C . THR A 1 80 ? 17.133 10.296 7.496 1.00 57.69 80 THR A C 1
ATOM 604 O O . THR A 1 80 ? 16.376 10.633 6.592 1.00 57.69 80 THR A O 1
ATOM 607 N N . GLN A 1 81 ? 17.548 11.139 8.456 1.00 53.62 81 GLN A N 1
ATOM 608 C CA . GLN A 1 81 ? 17.055 12.513 8.686 1.00 53.62 81 GLN A CA 1
ATOM 609 C C . GLN A 1 81 ? 17.088 13.451 7.464 1.00 53.62 81 GLN A C 1
ATOM 611 O O . GLN A 1 81 ? 16.327 14.414 7.431 1.00 53.62 81 GLN A O 1
ATOM 616 N N . ASP A 1 82 ? 17.856 13.118 6.429 1.00 54.53 82 ASP A N 1
ATOM 617 C CA . ASP A 1 82 ? 17.834 13.791 5.130 1.00 54.53 82 ASP A CA 1
ATOM 618 C C . ASP A 1 82 ? 16.789 13.147 4.209 1.00 54.53 82 ASP A C 1
ATOM 620 O O . ASP A 1 82 ? 17.117 12.438 3.251 1.00 54.53 82 ASP A O 1
ATOM 624 N N . LYS A 1 83 ? 15.506 13.347 4.526 1.00 57.50 83 LYS A N 1
ATOM 625 C CA . LYS A 1 83 ? 14.429 12.962 3.610 1.00 57.50 83 LYS A CA 1
ATOM 626 C C . LYS A 1 83 ? 14.572 13.808 2.349 1.00 57.50 83 LYS A C 1
ATOM 628 O O . LYS A 1 83 ? 14.585 15.030 2.421 1.00 57.50 83 LYS A O 1
ATOM 633 N N . ASP A 1 84 ? 14.606 13.164 1.191 1.00 63.34 84 ASP A N 1
ATOM 634 C CA . ASP A 1 84 ? 14.584 13.815 -0.125 1.00 63.34 84 ASP A CA 1
ATOM 635 C C . ASP A 1 84 ? 13.218 14.452 -0.458 1.00 63.34 84 ASP A C 1
ATOM 637 O O . ASP A 1 84 ? 12.962 14.788 -1.611 1.00 63.34 84 ASP A O 1
ATOM 641 N N . GLU A 1 85 ? 12.346 14.603 0.548 1.00 71.44 85 GLU A N 1
ATOM 642 C CA . GLU A 1 85 ? 10.940 15.022 0.462 1.00 71.44 85 GLU A CA 1
ATOM 643 C C . GLU A 1 85 ? 10.094 14.178 -0.513 1.00 71.44 85 GLU A C 1
ATOM 645 O O . GLU A 1 85 ? 8.924 14.483 -0.736 1.00 71.44 85 GLU A O 1
ATOM 650 N N . MET A 1 86 ? 10.640 13.083 -1.057 1.00 72.75 86 MET A N 1
ATOM 651 C CA . MET A 1 86 ? 9.944 12.204 -1.988 1.00 72.75 86 MET A CA 1
ATOM 652 C C . MET A 1 86 ? 9.276 11.047 -1.246 1.00 72.75 86 MET A C 1
ATOM 654 O O . MET A 1 86 ? 9.835 10.441 -0.329 1.00 72.75 86 MET A O 1
ATOM 658 N N . THR A 1 87 ? 8.066 10.694 -1.679 1.00 77.62 87 THR A N 1
ATOM 659 C CA . THR A 1 87 ? 7.431 9.437 -1.269 1.00 77.62 87 THR A CA 1
ATOM 660 C C . THR A 1 87 ? 8.101 8.253 -1.973 1.00 77.62 87 THR A C 1
ATOM 662 O O . THR A 1 87 ? 8.761 8.417 -3.003 1.00 77.62 87 THR A O 1
ATOM 665 N N . TYR A 1 88 ? 7.914 7.039 -1.448 1.00 80.00 88 TYR A N 1
ATOM 666 C CA . TYR A 1 88 ? 8.400 5.815 -2.094 1.00 80.00 88 TYR A CA 1
ATOM 667 C C . TYR A 1 88 ? 7.945 5.715 -3.558 1.00 80.00 88 TYR A C 1
ATOM 669 O O . TYR A 1 88 ? 8.753 5.436 -4.442 1.00 80.00 88 TYR A O 1
ATOM 677 N N . ASP A 1 89 ? 6.681 6.035 -3.842 1.00 81.12 89 ASP A N 1
ATOM 678 C CA . ASP A 1 89 ? 6.149 5.989 -5.206 1.00 81.12 89 ASP A CA 1
ATOM 679 C C . ASP A 1 89 ? 6.834 7.002 -6.128 1.00 81.12 89 ASP A C 1
ATOM 681 O O . ASP A 1 89 ? 7.148 6.675 -7.271 1.00 81.12 89 ASP A O 1
ATOM 685 N N . MET A 1 90 ? 7.150 8.205 -5.635 1.00 82.62 90 MET A N 1
ATOM 686 C CA . MET A 1 90 ? 7.918 9.195 -6.402 1.00 82.62 90 MET A CA 1
ATOM 687 C C . MET A 1 90 ? 9.340 8.700 -6.696 1.00 82.62 90 MET A C 1
ATOM 689 O O . MET A 1 90 ? 9.841 8.866 -7.814 1.00 82.62 90 MET A O 1
ATOM 693 N N . GLN A 1 91 ? 9.981 8.048 -5.724 1.00 82.56 91 GLN A N 1
ATOM 694 C CA . GLN A 1 91 ? 11.316 7.468 -5.882 1.00 82.56 91 GLN A CA 1
ATOM 695 C C . GLN A 1 91 ? 11.318 6.339 -6.927 1.00 82.56 91 GLN A C 1
ATOM 697 O O . GLN A 1 91 ? 12.149 6.342 -7.840 1.00 82.56 91 GLN A O 1
ATOM 702 N N . ILE A 1 92 ? 10.358 5.412 -6.848 1.00 86.06 92 ILE A N 1
ATOM 703 C CA . ILE A 1 92 ? 10.215 4.297 -7.793 1.00 86.06 92 ILE A CA 1
ATOM 704 C C . ILE A 1 92 ? 9.831 4.791 -9.189 1.00 86.06 92 ILE A C 1
ATOM 706 O O . ILE A 1 92 ? 10.432 4.363 -10.177 1.00 86.06 92 ILE A O 1
ATOM 710 N N . ALA A 1 93 ? 8.881 5.723 -9.292 1.00 89.44 93 ALA A N 1
ATOM 711 C CA . ALA A 1 93 ? 8.488 6.316 -10.565 1.00 89.44 93 ALA A CA 1
ATOM 712 C C . ALA A 1 93 ? 9.686 6.978 -11.254 1.00 89.44 93 ALA A C 1
ATOM 714 O O . ALA A 1 93 ? 9.940 6.722 -12.431 1.00 89.44 93 ALA A O 1
ATOM 715 N N . THR A 1 94 ? 10.484 7.749 -10.511 1.00 88.62 94 THR A N 1
ATOM 716 C CA . THR A 1 94 ? 11.699 8.370 -11.050 1.00 88.62 94 THR A CA 1
ATOM 717 C C . THR A 1 94 ? 12.690 7.318 -11.540 1.00 88.62 94 THR A C 1
ATOM 719 O O . THR A 1 94 ? 13.173 7.399 -12.672 1.00 88.62 94 THR A O 1
ATOM 722 N N . GLN A 1 95 ? 12.994 6.312 -10.716 1.00 88.56 95 GLN A N 1
ATOM 723 C CA . GLN A 1 95 ? 13.933 5.257 -11.087 1.00 88.56 95 GLN A CA 1
ATOM 724 C C . GLN A 1 95 ? 13.485 4.537 -12.367 1.00 88.56 95 GLN A C 1
ATOM 726 O O . GLN A 1 95 ? 14.297 4.300 -13.266 1.00 88.56 95 GLN A O 1
ATOM 731 N N . ASN A 1 96 ? 12.195 4.218 -12.467 1.00 92.19 96 ASN A N 1
ATOM 732 C CA . ASN A 1 96 ? 11.613 3.559 -13.631 1.00 92.19 96 ASN A CA 1
ATOM 733 C C . ASN A 1 96 ? 11.689 4.440 -14.878 1.00 92.19 96 ASN A C 1
ATOM 735 O O . ASN A 1 96 ? 12.118 3.960 -15.926 1.00 92.19 96 ASN A O 1
ATOM 739 N N . MET A 1 97 ? 11.358 5.727 -14.760 1.00 93.75 97 MET A N 1
ATOM 740 C CA . MET A 1 97 ? 11.437 6.687 -15.863 1.00 93.75 97 MET A CA 1
ATOM 741 C C . MET A 1 97 ? 12.866 6.822 -16.393 1.00 93.75 97 MET A C 1
ATOM 743 O O . MET A 1 97 ? 13.107 6.695 -17.593 1.00 93.75 97 MET A O 1
ATOM 747 N N . VAL A 1 98 ? 13.846 7.007 -15.505 1.00 94.00 98 VAL A N 1
ATOM 748 C CA . VAL A 1 98 ? 15.257 7.116 -15.903 1.00 94.00 98 VAL A CA 1
ATOM 749 C C . VAL A 1 98 ? 15.735 5.826 -16.569 1.00 94.00 98 VAL A C 1
ATOM 751 O O . VAL A 1 98 ? 16.389 5.871 -17.610 1.00 94.00 98 VAL A O 1
ATOM 754 N N . ASN A 1 99 ? 15.395 4.663 -16.010 1.00 94.38 99 ASN A N 1
ATOM 755 C CA . ASN A 1 99 ? 15.781 3.379 -16.590 1.00 94.38 99 ASN A CA 1
ATOM 756 C C . ASN A 1 99 ? 15.102 3.091 -17.929 1.00 94.38 99 ASN A C 1
ATOM 758 O O . ASN A 1 99 ? 15.734 2.498 -18.803 1.00 94.38 99 ASN A O 1
ATOM 762 N N . TYR A 1 100 ? 13.861 3.535 -18.117 1.00 94.50 100 TYR A N 1
ATOM 763 C CA . TYR A 1 100 ? 13.170 3.455 -19.397 1.00 94.50 100 TYR A CA 1
ATOM 764 C C . TYR A 1 100 ? 13.937 4.219 -20.483 1.00 94.50 100 TYR A C 1
ATOM 766 O O . TYR A 1 100 ? 14.340 3.626 -21.484 1.00 94.50 100 TYR A O 1
ATOM 774 N N . TYR A 1 101 ? 14.253 5.497 -20.248 1.00 92.88 101 TYR A N 1
ATOM 775 C CA . TYR A 1 101 ? 15.004 6.293 -21.222 1.00 92.88 101 TYR A CA 1
ATOM 776 C C . TYR A 1 101 ? 16.431 5.780 -21.436 1.00 92.88 101 TYR A C 1
ATOM 778 O O . TYR A 1 101 ? 16.916 5.771 -22.565 1.00 92.88 101 TYR A O 1
ATOM 786 N N . ARG A 1 102 ? 17.099 5.276 -20.390 1.00 94.00 102 ARG A N 1
ATOM 787 C CA . ARG A 1 102 ? 18.412 4.626 -20.536 1.00 94.00 102 ARG A CA 1
ATOM 788 C C . ARG A 1 102 ? 18.347 3.408 -21.449 1.00 94.00 102 ARG A C 1
ATOM 790 O O . ARG A 1 102 ? 19.221 3.253 -22.290 1.00 94.00 102 ARG A O 1
ATOM 797 N N . ARG A 1 103 ? 17.314 2.569 -21.336 1.00 92.75 103 ARG A N 1
ATOM 798 C CA . ARG A 1 103 ? 17.115 1.428 -22.246 1.00 92.75 103 ARG A CA 1
ATOM 799 C C . ARG A 1 103 ? 16.826 1.888 -23.673 1.00 92.75 103 ARG A C 1
ATOM 801 O O . ARG A 1 103 ? 17.368 1.306 -24.609 1.00 92.75 103 ARG A O 1
ATOM 808 N N . LEU A 1 104 ? 16.033 2.945 -23.841 1.00 92.38 104 LEU A N 1
ATOM 809 C CA . LEU A 1 104 ? 15.727 3.509 -25.156 1.00 92.38 104 LEU A CA 1
ATOM 810 C C . LEU A 1 104 ? 16.993 4.021 -25.864 1.00 92.38 104 LEU A C 1
ATOM 812 O O . LEU A 1 104 ? 17.223 3.709 -27.028 1.00 92.38 104 LEU A O 1
ATOM 816 N N . VAL A 1 105 ? 17.856 4.740 -25.142 1.00 91.75 105 VAL A N 1
ATOM 817 C CA . VAL A 1 105 ? 19.147 5.208 -25.670 1.00 91.75 105 VAL A CA 1
ATOM 818 C C . VAL A 1 105 ? 20.110 4.040 -25.882 1.00 91.75 105 VAL A C 1
ATOM 820 O O . VAL A 1 105 ? 20.729 3.942 -26.933 1.00 91.75 105 VAL A O 1
ATOM 823 N N . ALA A 1 106 ? 20.222 3.120 -24.921 1.00 92.69 106 ALA A N 1
ATOM 824 C CA . ALA A 1 106 ? 21.153 1.995 -25.004 1.00 92.69 106 ALA A CA 1
ATOM 825 C C . ALA A 1 106 ? 20.848 1.037 -26.159 1.00 92.69 106 ALA A C 1
ATOM 827 O O . ALA A 1 106 ? 21.765 0.440 -26.709 1.00 92.69 106 ALA A O 1
ATOM 828 N N . SER A 1 107 ? 19.577 0.893 -26.522 1.00 92.44 107 SER A N 1
ATOM 829 C CA . SER A 1 107 ? 19.149 0.078 -27.660 1.00 92.44 107 SER A CA 1
ATOM 830 C C . SER A 1 107 ? 19.292 0.796 -29.006 1.00 92.44 107 SER A C 1
ATOM 832 O O . SER A 1 107 ? 19.131 0.165 -30.044 1.00 92.44 107 SER A O 1
ATOM 834 N N . GLY A 1 108 ? 19.604 2.094 -28.993 1.00 91.56 108 GLY A N 1
ATOM 835 C CA . GLY A 1 108 ? 19.715 2.926 -30.185 1.00 91.56 108 GLY A CA 1
ATOM 836 C C . GLY A 1 108 ? 18.377 3.337 -30.802 1.00 91.56 108 GLY A C 1
ATOM 837 O O . GLY A 1 108 ? 18.330 3.721 -31.960 1.00 91.56 108 GLY A O 1
ATOM 838 N N . TRP A 1 109 ? 17.277 3.269 -30.047 1.00 91.12 109 TRP A N 1
ATOM 839 C CA . TRP A 1 109 ? 15.937 3.657 -30.517 1.00 91.12 109 TRP A CA 1
ATOM 840 C C . TRP A 1 109 ? 15.538 5.078 -30.104 1.00 91.12 109 TRP A C 1
ATOM 842 O O . TRP A 1 109 ? 14.460 5.560 -30.453 1.00 91.12 109 TRP A O 1
ATOM 852 N N . ALA A 1 110 ? 16.393 5.774 -29.355 1.00 90.88 110 ALA A N 1
ATOM 853 C CA . ALA A 1 110 ? 16.175 7.172 -29.013 1.00 90.88 110 ALA A CA 1
ATOM 854 C C . ALA A 1 110 ? 16.543 8.068 -30.201 1.00 90.88 110 ALA A C 1
ATOM 856 O O . ALA A 1 110 ? 17.682 8.044 -30.651 1.00 90.88 110 ALA A O 1
ATOM 857 N N . LYS A 1 111 ? 15.602 8.877 -30.689 1.00 89.25 111 LYS A N 1
ATOM 858 C CA . LYS A 1 111 ? 15.860 9.858 -31.749 1.00 89.25 111 LYS A CA 1
ATOM 859 C C . LYS A 1 111 ? 16.660 11.046 -31.200 1.00 89.25 111 LYS A C 1
ATOM 861 O O . LYS A 1 111 ? 16.269 11.638 -30.197 1.00 89.25 111 LYS A O 1
ATOM 866 N N . ASP A 1 112 ? 17.746 11.395 -31.872 1.00 85.19 112 ASP A N 1
ATOM 867 C CA . ASP A 1 112 ? 18.548 12.604 -31.673 1.00 85.19 112 ASP A CA 1
ATOM 868 C C . ASP A 1 112 ? 18.272 13.614 -32.811 1.00 85.19 112 ASP A C 1
ATOM 870 O O . ASP A 1 112 ? 17.494 13.353 -33.732 1.00 85.19 112 ASP A O 1
ATOM 874 N N . LYS A 1 113 ? 18.867 14.809 -32.736 1.00 80.38 113 LYS A N 1
ATOM 875 C CA . LYS A 1 113 ? 18.619 15.937 -33.649 1.00 80.38 113 LYS A CA 1
ATOM 876 C C . LYS A 1 113 ? 18.789 15.594 -35.132 1.00 80.38 113 LYS A C 1
ATOM 878 O O . LYS A 1 113 ? 18.116 16.207 -35.956 1.00 80.38 113 LYS A O 1
ATOM 883 N N . SER A 1 114 ? 19.679 14.664 -35.466 1.00 76.69 114 SER A N 1
ATOM 884 C CA . SER A 1 114 ? 20.010 14.307 -36.851 1.00 76.69 114 SER A CA 1
ATOM 885 C C . SER A 1 114 ? 19.749 12.842 -37.206 1.00 76.69 114 SER A C 1
ATOM 887 O O . SER A 1 114 ? 19.514 12.555 -38.372 1.00 76.69 114 SER A O 1
ATOM 889 N N . ASP A 1 115 ? 19.782 11.928 -36.236 1.00 87.31 115 ASP A N 1
ATOM 890 C CA . ASP A 1 115 ? 19.581 10.484 -36.429 1.00 87.31 115 ASP A CA 1
ATOM 891 C C . ASP A 1 115 ? 19.261 9.826 -35.073 1.00 87.31 115 ASP A C 1
ATOM 893 O O . ASP A 1 115 ? 19.054 10.523 -34.085 1.00 87.31 115 ASP A O 1
ATOM 897 N N . TYR A 1 116 ? 19.214 8.504 -34.981 1.00 89.56 116 TYR A N 1
ATOM 898 C CA . TYR A 1 116 ? 19.102 7.786 -33.719 1.00 89.56 116 TYR A CA 1
ATOM 899 C C . TYR A 1 116 ? 20.406 7.804 -32.906 1.00 89.56 116 TYR A C 1
ATOM 901 O O . TYR A 1 116 ? 21.515 7.813 -33.440 1.00 89.56 116 TYR A O 1
ATOM 909 N N . ALA A 1 117 ? 20.275 7.786 -31.579 1.00 89.06 117 ALA A N 1
ATOM 910 C CA . ALA A 1 117 ? 21.397 7.639 -30.666 1.00 89.06 117 ALA A CA 1
ATOM 911 C C . ALA A 1 117 ? 22.115 6.299 -30.916 1.00 89.06 117 ALA A C 1
ATOM 913 O O . ALA A 1 117 ? 21.454 5.286 -31.143 1.00 89.06 117 ALA A O 1
ATOM 914 N N . PRO A 1 118 ? 23.454 6.242 -30.833 1.00 89.69 118 PRO A N 1
ATOM 915 C CA . PRO A 1 118 ? 24.175 4.989 -31.005 1.00 89.69 118 PRO A CA 1
ATOM 916 C C . PRO A 1 118 ? 23.857 4.015 -29.866 1.00 89.69 118 PRO A C 1
ATOM 918 O O . PRO A 1 118 ? 23.840 4.396 -28.690 1.00 89.69 118 PRO A O 1
ATOM 921 N N . ALA A 1 119 ? 23.662 2.741 -30.212 1.00 91.62 119 ALA A N 1
ATOM 922 C CA . ALA A 1 119 ? 23.461 1.688 -29.226 1.00 91.62 119 ALA A CA 1
ATOM 923 C C . ALA A 1 119 ? 24.680 1.574 -28.293 1.00 91.62 119 ALA A C 1
ATOM 925 O O . ALA A 1 119 ? 25.836 1.613 -28.720 1.00 91.62 119 ALA A O 1
ATOM 926 N N . ALA A 1 120 ? 24.426 1.417 -26.996 1.00 90.38 120 ALA A N 1
ATOM 927 C CA . ALA A 1 120 ? 25.468 1.328 -25.986 1.00 90.38 120 ALA A CA 1
ATOM 928 C C . ALA A 1 120 ? 25.807 -0.134 -25.686 1.00 90.38 120 ALA A C 1
ATOM 930 O O . ALA A 1 120 ? 24.941 -0.915 -25.304 1.00 90.38 120 ALA A O 1
ATOM 931 N N . THR A 1 121 ? 27.093 -0.488 -25.732 1.00 89.38 121 THR A N 1
ATOM 932 C CA . THR A 1 121 ? 27.562 -1.837 -25.365 1.00 89.38 121 THR A CA 1
ATOM 933 C C . THR A 1 121 ? 27.322 -2.156 -23.886 1.00 89.38 121 THR A C 1
ATOM 935 O O . THR A 1 121 ? 27.158 -3.317 -23.517 1.00 89.38 121 THR A O 1
ATOM 938 N N . LYS A 1 122 ? 27.322 -1.137 -23.013 1.00 89.62 122 LYS A N 1
ATOM 939 C CA . LYS A 1 122 ? 27.074 -1.284 -21.572 1.00 89.62 122 LYS A CA 1
ATOM 940 C C . LYS A 1 122 ? 26.325 -0.072 -21.026 1.00 89.62 122 LYS A C 1
ATOM 942 O O . LYS A 1 122 ? 26.880 1.020 -20.946 1.00 89.62 122 LYS A O 1
ATOM 947 N N . MET A 1 123 ? 25.084 -0.278 -20.587 1.00 90.44 123 MET A N 1
ATOM 948 C CA . MET A 1 123 ? 24.314 0.729 -19.856 1.00 90.44 123 MET A CA 1
ATOM 949 C C . MET A 1 123 ? 23.484 0.064 -18.754 1.00 90.44 123 MET A C 1
ATOM 951 O O . MET A 1 123 ? 22.330 -0.304 -18.949 1.00 90.44 123 MET A O 1
ATOM 955 N N . ALA A 1 124 ? 24.097 -0.110 -17.581 1.00 92.12 124 ALA A N 1
ATOM 956 C CA . ALA A 1 124 ? 23.436 -0.720 -16.431 1.00 92.12 124 ALA A CA 1
ATOM 957 C C . ALA A 1 124 ? 22.263 0.146 -15.922 1.00 92.12 124 ALA A C 1
ATOM 959 O O . ALA A 1 124 ? 22.315 1.384 -16.041 1.00 92.12 124 ALA A O 1
ATOM 960 N N . PRO A 1 125 ? 21.214 -0.476 -15.352 1.00 90.00 125 PRO A N 1
ATOM 961 C CA . PRO A 1 125 ? 20.123 0.258 -14.732 1.00 90.00 125 PRO A CA 1
ATOM 962 C C . PRO A 1 125 ? 20.628 1.044 -13.521 1.00 90.00 125 PRO A C 1
ATOM 964 O O . PRO A 1 125 ? 21.503 0.591 -12.782 1.00 90.00 125 PRO A O 1
ATOM 967 N N . VAL A 1 126 ? 20.056 2.224 -13.311 1.00 89.56 126 VAL A N 1
ATOM 968 C CA . VAL A 1 126 ? 20.252 2.972 -12.075 1.00 89.56 126 VAL A CA 1
ATOM 969 C C . VAL A 1 126 ? 19.432 2.332 -10.962 1.00 89.56 126 VAL A C 1
ATOM 971 O O . VAL A 1 126 ? 18.294 1.890 -11.161 1.00 89.56 126 VAL A O 1
ATOM 974 N N . VAL A 1 127 ? 20.033 2.298 -9.780 1.00 85.62 127 VAL A N 1
ATOM 975 C CA . VAL A 1 127 ? 19.383 1.913 -8.532 1.00 85.62 127 VAL A CA 1
ATOM 976 C C . VAL A 1 127 ? 19.405 3.102 -7.591 1.00 85.62 127 VAL A C 1
ATOM 978 O O . VAL A 1 127 ? 20.410 3.814 -7.521 1.00 85.62 127 VAL A O 1
ATOM 981 N N . MET A 1 128 ? 18.303 3.328 -6.881 1.00 74.00 128 MET A N 1
ATOM 982 C CA . MET A 1 128 ? 18.275 4.333 -5.824 1.00 74.00 128 MET A CA 1
ATOM 983 C C . MET A 1 128 ? 19.277 3.909 -4.745 1.00 74.00 128 MET A C 1
ATOM 985 O O . MET A 1 128 ? 19.177 2.824 -4.174 1.00 74.00 128 MET A O 1
ATOM 989 N N . ARG A 1 129 ? 20.292 4.743 -4.503 1.00 66.31 129 ARG A N 1
ATOM 990 C CA . ARG A 1 129 ? 21.270 4.566 -3.421 1.00 66.31 129 ARG A CA 1
ATOM 991 C C . ARG A 1 129 ? 21.213 5.772 -2.503 1.00 66.31 129 ARG A C 1
ATOM 993 O O . ARG A 1 129 ? 21.040 6.896 -2.963 1.00 66.31 129 ARG A O 1
ATOM 1000 N N . LYS A 1 130 ? 21.465 5.531 -1.216 1.00 59.31 130 LYS A N 1
ATOM 1001 C CA . LYS A 1 130 ? 21.779 6.584 -0.249 1.00 59.31 130 LYS A CA 1
ATOM 1002 C C . LYS A 1 130 ? 23.038 7.311 -0.724 1.00 59.31 130 LYS A C 1
ATOM 1004 O O . LYS A 1 130 ? 24.128 6.741 -0.683 1.00 59.31 130 LYS A O 1
ATOM 1009 N N . VAL A 1 131 ? 22.891 8.540 -1.205 1.00 53.59 131 VAL A N 1
ATOM 1010 C CA . VAL A 1 131 ? 24.028 9.417 -1.494 1.00 53.59 131 VAL A CA 1
ATOM 1011 C C . VAL A 1 131 ? 24.159 10.361 -0.306 1.00 53.59 131 VAL A C 1
ATOM 1013 O O . VAL A 1 131 ? 23.344 11.262 -0.138 1.00 53.59 131 VAL A O 1
ATOM 1016 N N . SER A 1 132 ? 25.170 10.135 0.539 1.00 38.44 132 SER A N 1
ATOM 1017 C CA . SER A 1 132 ? 25.590 11.121 1.543 1.00 38.44 132 SER A CA 1
ATOM 1018 C C . SER A 1 132 ? 25.855 12.432 0.808 1.00 38.44 132 SER A C 1
ATOM 1020 O O . SER A 1 132 ? 26.651 12.436 -0.133 1.00 38.44 132 SER A O 1
ATOM 1022 N N . HIS A 1 133 ? 25.173 13.514 1.187 1.00 41.94 133 HIS A N 1
ATOM 1023 C CA . HIS A 1 133 ? 25.344 14.832 0.579 1.00 41.94 133 HIS A CA 1
ATOM 1024 C C . HIS A 1 133 ? 26.830 15.236 0.603 1.00 41.94 133 HIS A C 1
ATOM 1026 O O . HIS A 1 133 ? 27.363 15.701 1.601 1.00 41.94 133 HIS A O 1
ATOM 1032 N N . ARG A 1 134 ? 27.510 15.056 -0.528 1.00 33.97 134 ARG A N 1
ATOM 1033 C CA . ARG A 1 134 ? 28.657 15.860 -0.945 1.00 33.97 134 ARG A CA 1
ATOM 1034 C C . ARG A 1 134 ? 28.291 16.466 -2.292 1.00 33.97 134 ARG A C 1
ATOM 1036 O O . ARG A 1 134 ? 28.814 16.060 -3.323 1.00 33.97 134 ARG A O 1
ATOM 1043 N N . ARG A 1 135 ? 27.341 17.406 -2.300 1.00 40.47 135 ARG A N 1
ATOM 1044 C CA . ARG A 1 135 ? 27.380 18.446 -3.332 1.00 40.47 135 ARG A CA 1
ATOM 1045 C C . ARG A 1 135 ? 28.323 19.530 -2.798 1.00 40.47 135 ARG A C 1
ATOM 1047 O O . ARG A 1 135 ? 28.091 19.979 -1.679 1.00 40.47 135 ARG A O 1
ATOM 1054 N N . PRO A 1 136 ? 29.378 19.924 -3.529 1.00 36.25 136 PRO A N 1
ATOM 1055 C CA . PRO A 1 136 ? 30.049 21.180 -3.240 1.00 36.25 136 PRO A CA 1
ATOM 1056 C C . PRO A 1 136 ? 29.015 22.301 -3.386 1.00 36.25 136 PRO A C 1
ATOM 1058 O O . PRO A 1 136 ? 28.215 22.276 -4.325 1.00 36.25 136 PRO A O 1
ATOM 1061 N N . ASP A 1 137 ? 29.009 23.230 -2.433 1.00 31.19 137 ASP A N 1
ATOM 1062 C CA . ASP A 1 137 ? 28.142 24.406 -2.401 1.00 31.19 137 ASP A CA 1
ATOM 1063 C C . ASP A 1 137 ? 28.043 25.079 -3.776 1.00 31.19 137 ASP A C 1
ATOM 1065 O O . ASP A 1 137 ? 28.990 25.700 -4.261 1.00 31.19 137 ASP A O 1
ATOM 1069 N N . TYR A 1 138 ? 26.871 24.994 -4.406 1.00 34.06 138 TYR A N 1
ATOM 1070 C CA . TY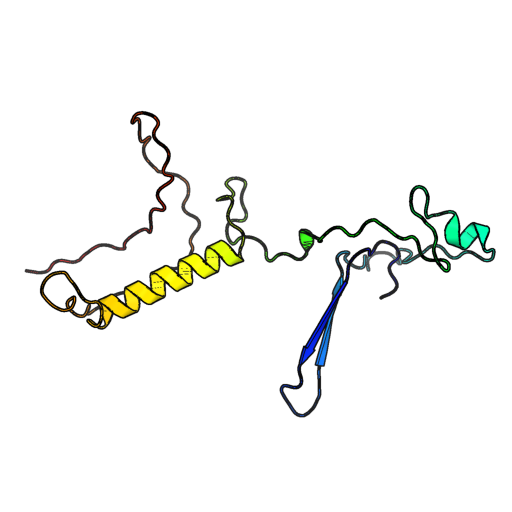R A 1 138 ? 26.551 25.817 -5.567 1.00 34.06 138 TYR A CA 1
ATOM 1071 C C . TYR A 1 138 ? 26.123 27.200 -5.053 1.00 34.06 138 TYR A C 1
ATOM 1073 O O . TYR A 1 138 ? 24.943 27.460 -4.825 1.00 34.06 138 TYR A O 1
ATOM 1081 N N . LYS A 1 139 ? 27.096 28.092 -4.827 1.00 32.66 139 LYS A N 1
ATOM 1082 C CA . LYS A 1 139 ? 26.846 29.528 -4.624 1.00 32.66 139 LYS A CA 1
ATOM 1083 C C . LYS A 1 139 ? 26.577 30.185 -5.983 1.00 32.66 139 LYS A C 1
ATOM 1085 O O . LYS A 1 139 ? 27.505 30.569 -6.685 1.00 32.66 139 LYS A O 1
ATOM 1090 N N . GLY A 1 140 ? 25.306 30.308 -6.351 1.00 28.25 140 GLY A N 1
ATOM 1091 C CA . GLY A 1 140 ? 24.828 31.084 -7.500 1.00 28.25 140 GLY A CA 1
ATOM 1092 C C . GLY A 1 140 ? 23.439 31.657 -7.200 1.00 28.25 140 GLY A C 1
ATOM 1093 O O . GLY A 1 140 ? 22.721 31.065 -6.392 1.00 28.25 140 GLY A O 1
ATOM 1094 N N . PRO A 1 141 ? 23.081 32.829 -7.757 1.00 30.56 141 PRO A N 1
ATOM 1095 C CA . PRO A 1 141 ? 21.993 33.644 -7.235 1.00 30.56 141 PRO A CA 1
ATOM 1096 C C . PRO A 1 141 ? 20.638 32.971 -7.442 1.00 30.56 141 PRO A C 1
ATOM 1098 O O . PRO A 1 141 ? 20.391 32.307 -8.448 1.00 30.56 141 PRO A O 1
ATOM 1101 N N . ALA A 1 142 ? 19.784 33.152 -6.439 1.00 37.72 142 ALA A N 1
ATOM 1102 C CA . ALA A 1 142 ? 18.466 32.562 -6.305 1.00 37.72 142 ALA A CA 1
ATOM 1103 C C . ALA A 1 142 ? 17.617 32.716 -7.574 1.00 37.72 142 ALA A C 1
ATOM 1105 O O . ALA A 1 142 ? 17.068 33.781 -7.831 1.00 37.72 142 ALA A O 1
ATOM 1106 N N . LEU A 1 143 ? 17.456 31.623 -8.316 1.00 26.47 143 LEU A N 1
ATOM 1107 C CA . LEU A 1 143 ? 16.365 31.425 -9.260 1.00 26.47 143 LEU A CA 1
ATOM 1108 C C . LEU A 1 143 ? 15.926 29.963 -9.157 1.00 26.47 143 LEU A C 1
ATOM 1110 O O . LEU A 1 143 ? 16.696 29.032 -9.382 1.00 26.47 143 LEU A O 1
ATOM 1114 N N . PHE A 1 144 ? 14.680 29.802 -8.720 1.00 35.72 144 PHE A N 1
ATOM 1115 C CA . PHE A 1 144 ? 13.874 28.586 -8.710 1.00 35.72 144 PHE A CA 1
ATOM 1116 C C . PHE A 1 144 ? 14.244 27.595 -9.833 1.00 35.72 144 PHE A C 1
ATOM 1118 O O . PHE A 1 144 ? 13.883 27.812 -10.982 1.00 35.72 144 PHE A O 1
ATOM 1125 N N . SER A 1 145 ? 14.925 26.495 -9.495 1.00 30.16 145 SER A N 1
ATOM 1126 C CA . SER A 1 145 ? 14.811 25.190 -10.170 1.00 30.16 145 SER A CA 1
ATOM 1127 C C . SER A 1 145 ? 15.679 24.166 -9.425 1.00 30.16 145 SER A C 1
ATOM 1129 O O . SER A 1 145 ? 16.897 24.098 -9.611 1.00 30.16 145 SER A O 1
ATOM 1131 N N . ARG A 1 146 ? 15.084 23.370 -8.524 1.00 35.56 146 ARG A N 1
ATOM 1132 C CA . ARG A 1 146 ? 15.782 22.239 -7.884 1.00 35.56 146 ARG A CA 1
ATOM 1133 C C . ARG A 1 146 ? 15.969 21.131 -8.926 1.00 35.56 146 ARG A C 1
ATOM 1135 O O . ARG A 1 146 ? 15.130 20.250 -9.077 1.00 35.56 146 ARG A O 1
ATOM 1142 N N . HIS A 1 147 ? 17.079 21.187 -9.660 1.00 30.66 147 HIS A N 1
ATOM 1143 C CA . HIS A 1 147 ? 17.455 20.149 -10.614 1.00 30.66 147 HIS A CA 1
ATOM 1144 C C . HIS A 1 147 ? 17.932 18.869 -9.907 1.00 30.66 147 HIS A C 1
ATOM 1146 O O . HIS A 1 147 ? 18.885 18.849 -9.114 1.00 30.66 147 HIS A O 1
ATOM 1152 N N . MET A 1 148 ? 17.239 17.785 -10.250 1.00 31.78 148 MET A N 1
ATOM 1153 C CA . MET A 1 148 ? 17.548 16.396 -9.940 1.00 31.78 148 MET A CA 1
ATOM 1154 C C . MET A 1 148 ? 18.843 15.975 -10.647 1.00 31.78 148 MET A C 1
ATOM 1156 O O . MET A 1 148 ? 18.945 16.084 -11.868 1.00 31.78 148 MET A O 1
ATOM 1160 N N . THR A 1 149 ? 19.833 15.485 -9.898 1.00 34.03 149 THR A N 1
ATOM 1161 C CA . THR A 1 149 ? 21.083 14.974 -10.481 1.00 34.03 149 THR A CA 1
ATOM 1162 C C . THR A 1 149 ? 21.079 13.453 -10.417 1.00 34.03 149 THR A C 1
ATOM 1164 O O . THR A 1 149 ? 21.286 12.864 -9.359 1.00 34.03 149 THR A O 1
ATOM 1167 N N . VAL A 1 150 ? 20.836 12.811 -11.560 1.00 35.09 150 VAL A N 1
ATOM 1168 C CA . VAL A 1 150 ? 21.077 11.377 -11.756 1.00 35.09 150 VAL A CA 1
ATOM 1169 C C . VAL A 1 150 ? 22.588 11.182 -11.876 1.00 35.09 150 VAL A C 1
ATOM 1171 O O . VAL A 1 150 ? 23.214 11.740 -12.777 1.00 35.09 150 VAL A O 1
ATOM 1174 N N . THR A 1 151 ? 23.197 10.405 -10.981 1.00 35.72 151 THR A N 1
ATOM 1175 C CA . THR A 1 151 ? 24.613 10.032 -11.083 1.00 35.72 151 THR A CA 1
ATOM 1176 C C . THR A 1 151 ? 24.820 9.116 -12.292 1.00 35.72 151 THR A C 1
ATOM 1178 O O . THR A 1 151 ? 24.476 7.934 -12.291 1.00 35.72 151 THR A O 1
ATOM 1181 N N . LEU A 1 152 ? 25.370 9.688 -13.364 1.00 34.56 152 LEU A N 1
ATOM 1182 C CA . LEU A 1 152 ? 25.835 8.972 -14.547 1.00 34.56 152 LEU A CA 1
ATOM 1183 C C . LEU A 1 152 ? 27.140 8.242 -14.199 1.00 34.56 152 LEU A C 1
ATOM 1185 O O . LEU A 1 152 ? 28.154 8.879 -13.936 1.00 34.56 152 LEU A O 1
ATOM 1189 N N . SER A 1 153 ? 27.117 6.907 -14.207 1.00 35.84 153 SER A N 1
ATOM 1190 C CA . SER A 1 153 ? 28.346 6.104 -14.244 1.00 35.84 153 SER A CA 1
ATOM 1191 C C . SER A 1 153 ? 29.052 6.339 -15.589 1.00 35.84 153 SER A C 1
ATOM 1193 O O . SER A 1 153 ? 28.405 6.362 -16.639 1.00 35.84 153 SER A O 1
ATOM 1195 N N . GLU A 1 154 ? 30.352 6.616 -15.516 1.00 36.69 154 GLU A N 1
ATOM 1196 C CA . GLU A 1 154 ? 31.163 7.338 -16.499 1.00 36.69 154 GLU A CA 1
ATOM 1197 C C . GLU A 1 154 ? 31.258 6.700 -17.895 1.00 36.69 154 GLU A C 1
ATOM 1199 O O . GLU A 1 154 ? 31.324 5.482 -18.075 1.00 36.69 154 GLU A O 1
ATOM 1204 N N . ARG A 1 155 ? 31.331 7.581 -18.904 1.00 37.53 155 ARG A N 1
ATOM 1205 C CA . ARG A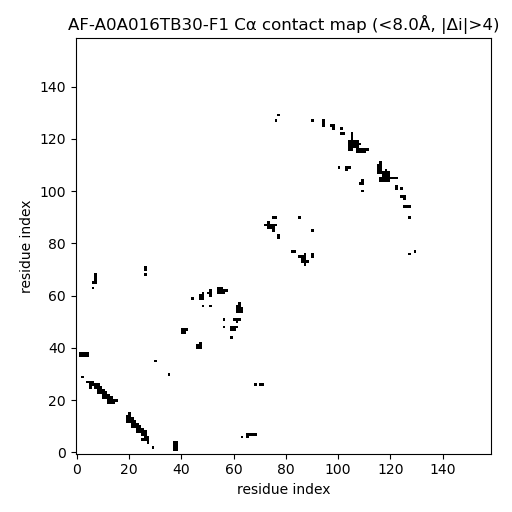 1 155 ? 31.721 7.268 -20.284 1.00 37.53 155 ARG A CA 1
ATOM 1206 C C . ARG A 1 155 ? 33.154 6.729 -20.305 1.00 37.53 155 ARG A C 1
ATOM 1208 O O . ARG A 1 155 ? 34.093 7.514 -20.215 1.00 37.53 155 ARG A O 1
ATOM 1215 N N . ASN A 1 156 ? 33.334 5.442 -20.583 1.00 34.59 156 ASN A N 1
ATOM 1216 C CA . ASN A 1 156 ? 34.583 4.975 -21.183 1.00 34.59 156 ASN A CA 1
ATOM 1217 C C . ASN A 1 156 ? 34.538 5.268 -22.689 1.00 34.59 156 ASN A C 1
ATOM 1219 O O . ASN A 1 156 ? 34.024 4.474 -23.474 1.00 34.59 156 ASN A O 1
ATOM 1223 N N . ARG A 1 157 ? 35.051 6.440 -23.083 1.00 39.16 157 ARG A N 1
ATOM 1224 C CA . ARG A 1 157 ? 35.503 6.685 -24.458 1.00 39.16 157 ARG A CA 1
ATOM 1225 C C . ARG A 1 157 ? 36.776 5.861 -24.669 1.00 39.16 157 ARG A C 1
ATOM 1227 O O . ARG A 1 157 ? 37.792 6.174 -24.060 1.00 39.16 157 ARG A O 1
ATOM 1234 N N . LYS A 1 158 ? 36.724 4.840 -25.523 1.00 34.16 158 LYS A N 1
ATOM 1235 C CA . LYS A 1 158 ? 37.910 4.375 -26.249 1.00 34.16 158 LYS A CA 1
ATOM 1236 C C . LYS A 1 158 ? 37.828 4.961 -27.659 1.00 34.16 158 LYS A C 1
ATOM 1238 O O . LYS A 1 158 ? 36.871 4.665 -28.371 1.00 34.16 158 LYS A O 1
ATOM 1243 N N . GLN A 1 159 ? 38.755 5.868 -27.969 1.00 38.03 159 GLN A N 1
ATOM 1244 C CA . GLN A 1 159 ? 39.329 5.965 -29.313 1.00 38.03 159 GLN A CA 1
ATOM 1245 C C . GLN A 1 159 ? 40.351 4.838 -29.455 1.00 38.03 159 GLN A C 1
ATOM 1247 O O . GLN A 1 159 ? 40.931 4.462 -28.405 1.00 38.03 159 GLN A O 1
#

Foldseek 3Di:
DQQLVWQDKDKDWDPPDPDIDIDMDTLDDPPPPPCDDRDDDDPDLCRLCVPQVPADQDPSHGHDDDDDRPSPFDCAPPPDPPDPPDGNVRVVVVQVVVQVVLVCLQCQNPADPPGTHDHNPDDDRDDDDDDDDPDDDPPDDDDDDPDDDDDDDDDPDDD